Protein AF-A0A556N711-F1 (afdb_monomer_lite)

Sequence (123 aa):
MDFCNLVKNPIMMNLLTSGIILILVLGGCAGNSVMKKNRHLEFDCDKDFKVVFTESITISGTDSTDKITVKVKSPKLNGAYDMKQVRAASGVKYASKDGKYIFWEHQGEFKFGTEDSTYCLCD

InterPro domains:
  IPR018660 C-type lysozyme inhibitor [PF09864] (62-113)
  IPR036328 C-type lysozyme inhibitor superfamily [G3DSA:2.40.128.200] (36-123)
  IPR03632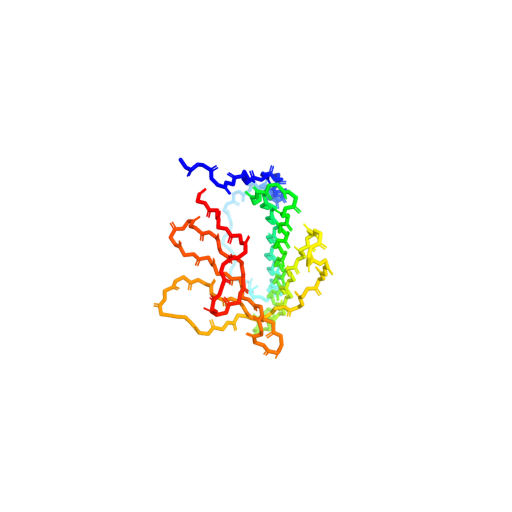8 C-type lysozyme inhibitor superfamily [SSF141488] (41-115)

Secondary structure (DSSP, 8-state):
----EEE--------------------------EEEEEEEEEEE-STT-EEEEEEEEEEETTEEEEEEEEEEESSS-EEEEEEEEE--SSSEEEEETTS--EEEEETTEEEEEETTEEEEEE-

Organism: NCBI:txid2597671

Foldseek 3Di:
DAFKDKPDDDDPPPDPDDDDDDDDDPDDPPPQDKDWDWDWIWIDGPDWWIKIWIWIWIDTPPDIDIWIKIAITGPVDGDIFTWDWDDDPAFTWIAGPVRAWIWTDHPNWIFIGGPVDTPGIHD

Structure (mmCIF, N/CA/C/O backbone):
data_AF-A0A556N711-F1
#
_entry.id   AF-A0A556N711-F1
#
loop_
_atom_site.group_PDB
_atom_site.id
_atom_site.type_symbol
_atom_site.label_atom_id
_atom_site.label_alt_id
_atom_site.label_comp_id
_atom_site.label_asym_id
_atom_site.label_entity_id
_atom_site.label_seq_id
_atom_site.pdbx_PDB_ins_code
_atom_site.Cartn_x
_atom_site.Cartn_y
_atom_site.Cartn_z
_atom_site.occupancy
_atom_site.B_iso_or_equiv
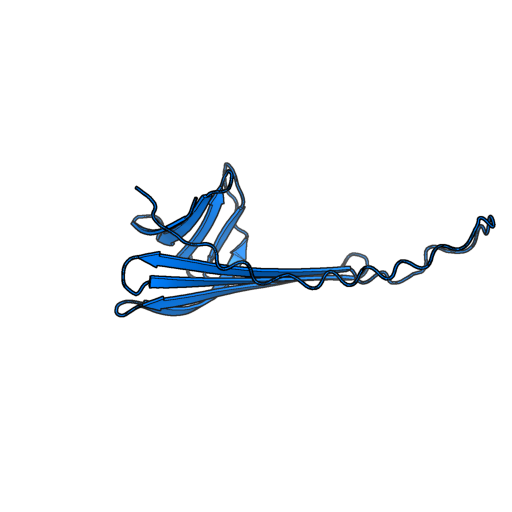_atom_site.auth_seq_id
_atom_site.auth_comp_id
_atom_site.auth_asym_id
_atom_site.auth_atom_id
_atom_site.pdbx_PDB_model_num
ATOM 1 N N . MET A 1 1 ? -25.362 -2.572 1.941 1.00 39.69 1 MET A N 1
ATOM 2 C CA . MET A 1 1 ? -24.183 -2.290 2.784 1.00 39.69 1 MET A CA 1
ATOM 3 C C . MET A 1 1 ? -23.150 -1.825 1.783 1.00 39.69 1 MET A C 1
ATOM 5 O O . MET A 1 1 ? -22.338 -2.614 1.341 1.00 39.69 1 MET A O 1
ATOM 9 N N . ASP A 1 2 ? -23.341 -0.600 1.301 1.00 45.34 2 ASP A N 1
ATOM 10 C CA . ASP A 1 2 ? -22.546 -0.005 0.230 1.00 45.34 2 ASP A CA 1
ATOM 11 C C . ASP A 1 2 ? -21.484 0.842 0.923 1.00 45.34 2 ASP A C 1
ATOM 13 O O . ASP A 1 2 ? -21.814 1.873 1.510 1.00 45.34 2 ASP A O 1
ATOM 17 N N . PHE A 1 3 ? -20.251 0.342 0.976 1.00 50.47 3 PHE A N 1
ATOM 18 C CA . PHE A 1 3 ? -19.222 0.859 1.887 1.00 50.47 3 PHE A CA 1
ATOM 19 C C . PHE A 1 3 ? -18.137 1.676 1.198 1.00 50.47 3 PHE A C 1
ATOM 21 O O . PHE A 1 3 ? -17.114 1.948 1.818 1.00 50.47 3 PHE A O 1
ATOM 28 N N . CYS A 1 4 ? -18.307 2.046 -0.075 1.00 60.28 4 CYS A N 1
ATOM 29 C CA . CYS A 1 4 ? -17.304 2.865 -0.733 1.00 60.28 4 CYS A CA 1
ATOM 30 C C . CYS A 1 4 ? -17.756 3.441 -2.079 1.00 60.28 4 CYS A C 1
ATOM 32 O O . CYS A 1 4 ? -18.469 2.784 -2.831 1.00 60.28 4 CYS A O 1
ATOM 34 N N . ASN A 1 5 ? -17.280 4.637 -2.438 1.00 62.22 5 ASN A N 1
ATOM 35 C CA . ASN A 1 5 ? -17.323 5.113 -3.826 1.00 62.22 5 ASN A CA 1
ATOM 36 C C . ASN A 1 5 ? -15.903 5.165 -4.400 1.00 62.22 5 ASN A C 1
ATOM 38 O O . ASN A 1 5 ? -15.049 5.900 -3.897 1.00 62.22 5 ASN A O 1
ATOM 42 N N . LEU A 1 6 ? -15.654 4.417 -5.480 1.00 63.72 6 LEU A N 1
ATOM 43 C CA . LEU A 1 6 ? -14.444 4.580 -6.285 1.00 63.72 6 LEU A CA 1
ATOM 44 C C . LEU A 1 6 ? -14.568 5.867 -7.108 1.00 63.72 6 LEU A C 1
ATOM 46 O O . LEU A 1 6 ? -15.348 5.934 -8.065 1.00 63.72 6 LEU A O 1
ATOM 50 N N . VAL A 1 7 ? -13.763 6.877 -6.786 1.00 60.72 7 VAL A N 1
ATOM 51 C CA . VAL A 1 7 ? -13.694 8.102 -7.588 1.00 60.72 7 VAL A CA 1
ATOM 52 C C . VAL A 1 7 ? -12.830 7.801 -8.814 1.00 60.72 7 VAL A C 1
ATOM 54 O O . VAL A 1 7 ? -11.600 7.838 -8.781 1.00 60.72 7 VAL A O 1
ATOM 57 N N . LYS A 1 8 ? -13.483 7.425 -9.918 1.00 49.38 8 LYS A N 1
ATOM 58 C CA . LYS A 1 8 ? -12.810 7.161 -11.196 1.00 49.38 8 LYS A CA 1
ATOM 59 C C . LYS A 1 8 ? -12.268 8.471 -11.766 1.00 49.38 8 LYS A C 1
ATOM 61 O O . LYS A 1 8 ? -13.006 9.220 -12.399 1.00 49.38 8 LYS A O 1
ATOM 66 N N . ASN A 1 9 ? -10.972 8.718 -11.603 1.00 41.59 9 ASN A N 1
ATOM 67 C CA . ASN A 1 9 ? -10.269 9.695 -12.429 1.00 41.59 9 ASN A CA 1
ATOM 68 C C . ASN A 1 9 ? -9.860 9.006 -13.747 1.00 41.59 9 ASN A C 1
ATOM 70 O O . ASN A 1 9 ? -9.200 7.962 -13.696 1.00 41.59 9 ASN A O 1
ATOM 74 N N . PRO A 1 10 ? -10.259 9.512 -14.930 1.00 40.44 10 PRO A N 1
ATOM 75 C CA . PRO A 1 10 ? -9.917 8.880 -16.196 1.00 40.44 10 PRO A CA 1
ATOM 76 C C . PRO A 1 10 ? -8.402 8.933 -16.401 1.00 40.44 10 PRO A C 1
ATOM 78 O O . PRO A 1 10 ? -7.807 9.993 -16.598 1.00 40.44 10 PRO A O 1
ATOM 81 N N . ILE A 1 11 ? -7.770 7.763 -16.354 1.00 44.53 11 ILE A N 1
ATOM 82 C CA . ILE A 1 11 ? -6.381 7.586 -16.764 1.00 44.53 11 ILE A CA 1
ATOM 83 C C . ILE A 1 11 ? -6.316 7.961 -18.249 1.00 44.53 11 ILE A C 1
ATOM 85 O O . ILE A 1 11 ? -6.884 7.264 -19.090 1.00 44.53 11 ILE A O 1
ATOM 89 N N . MET A 1 12 ? -5.637 9.064 -18.579 1.00 35.34 12 MET A N 1
ATOM 90 C CA . MET A 1 12 ? -5.281 9.387 -19.961 1.00 35.34 12 MET A CA 1
ATOM 91 C C . MET A 1 12 ? -4.290 8.336 -20.470 1.00 35.34 12 MET A C 1
ATOM 93 O O . MET A 1 12 ? -3.075 8.454 -20.312 1.00 35.34 12 MET A O 1
ATOM 97 N N . MET A 1 13 ? -4.832 7.278 -21.066 1.00 35.78 13 MET A N 1
ATOM 98 C CA . MET A 1 13 ? -4.084 6.307 -21.845 1.00 35.78 13 MET A CA 1
ATOM 99 C C . MET A 1 13 ? -3.794 6.935 -23.207 1.00 35.78 13 MET A C 1
ATOM 101 O O . MET A 1 13 ? -4.633 6.923 -24.104 1.00 35.78 13 MET A O 1
ATOM 105 N N . ASN A 1 14 ? -2.618 7.546 -23.343 1.00 34.28 14 ASN A N 1
ATOM 106 C CA . ASN A 1 14 ? -2.179 8.137 -24.601 1.00 34.28 14 ASN A CA 1
ATOM 107 C C . ASN A 1 14 ? -1.682 7.010 -25.528 1.00 34.28 14 ASN A C 1
ATOM 109 O O . ASN A 1 14 ? -0.492 6.711 -25.599 1.00 34.28 14 ASN A O 1
ATOM 113 N N . LEU A 1 15 ? -2.624 6.321 -26.173 1.00 38.34 15 LEU A N 1
ATOM 114 C CA . LEU A 1 15 ? -2.363 5.440 -27.307 1.00 38.34 15 LEU A CA 1
ATOM 115 C C . LEU A 1 15 ? -2.202 6.329 -28.542 1.00 38.34 15 LEU A C 1
ATOM 117 O O . LEU A 1 15 ? -3.186 6.785 -29.117 1.00 38.34 15 LEU A O 1
ATOM 121 N N . LEU A 1 16 ? -0.961 6.582 -28.957 1.00 39.72 16 LEU A N 1
ATOM 122 C CA . LEU A 1 16 ? -0.690 7.106 -30.295 1.00 39.72 16 LEU A CA 1
ATOM 123 C C . LEU A 1 16 ? -1.013 6.006 -31.315 1.00 39.72 16 LEU A C 1
ATOM 125 O O . LEU A 1 16 ? -0.165 5.198 -31.684 1.00 39.72 16 LEU A O 1
ATOM 129 N N . THR A 1 17 ? -2.269 5.968 -31.755 1.00 46.59 17 THR A N 1
ATOM 130 C CA . THR A 1 17 ? -2.683 5.296 -32.984 1.00 46.59 17 THR A CA 1
ATOM 131 C C . THR A 1 17 ? -2.256 6.145 -34.177 1.00 46.59 17 THR A C 1
ATOM 133 O O . THR A 1 17 ? -2.912 7.131 -34.501 1.00 46.59 17 THR A O 1
ATOM 136 N N . SER A 1 18 ? -1.194 5.730 -34.860 1.00 42.69 18 SER A N 1
ATOM 137 C CA . SER A 1 18 ? -0.988 6.050 -36.274 1.00 42.69 18 SER A CA 1
ATOM 138 C C . SER A 1 18 ? -0.767 4.739 -37.005 1.00 42.69 18 SER A C 1
ATOM 140 O O . SER A 1 18 ? 0.309 4.149 -36.949 1.00 42.69 18 SER A O 1
ATOM 142 N N . GLY A 1 19 ? -1.829 4.252 -37.645 1.00 45.06 19 GLY A N 1
ATOM 143 C CA . GLY A 1 19 ? -1.734 3.140 -38.574 1.00 45.06 19 GLY A CA 1
ATOM 144 C C . GLY A 1 19 ? -1.041 3.593 -39.850 1.00 45.06 19 GLY A C 1
ATOM 145 O O . GLY A 1 19 ? -1.522 4.519 -40.491 1.00 45.06 19 GLY A O 1
ATOM 146 N N . ILE A 1 20 ? 0.041 2.911 -40.231 1.00 45.47 20 ILE A N 1
ATOM 147 C CA . ILE A 1 20 ? 0.505 2.816 -41.617 1.00 45.47 20 ILE A CA 1
ATOM 148 C C . ILE A 1 20 ? 1.002 1.384 -41.878 1.00 45.47 20 ILE A C 1
ATOM 150 O O . ILE A 1 20 ? 1.808 0.824 -41.145 1.00 45.47 20 ILE A O 1
ATOM 154 N N . ILE A 1 21 ? 0.411 0.843 -42.938 1.00 42.16 21 ILE A N 1
ATOM 155 C CA . ILE A 1 21 ? 0.699 -0.291 -43.825 1.00 42.16 21 ILE A CA 1
ATOM 156 C C . ILE A 1 21 ? 2.106 -0.940 -43.768 1.00 42.16 21 ILE A C 1
ATOM 158 O O . ILE A 1 21 ? 3.138 -0.281 -43.719 1.00 42.16 21 ILE A O 1
ATOM 162 N N . LEU A 1 22 ? 2.066 -2.276 -43.882 1.00 47.31 22 LEU A N 1
ATOM 163 C CA . LEU A 1 22 ? 3.108 -3.305 -44.026 1.00 47.31 22 LEU A CA 1
ATOM 164 C C . LEU A 1 22 ? 4.365 -2.921 -44.848 1.00 47.31 22 LEU A C 1
ATOM 166 O O . LEU A 1 22 ? 4.257 -2.708 -46.054 1.00 47.31 22 LEU A O 1
ATOM 170 N N . ILE A 1 23 ? 5.559 -3.015 -44.238 1.00 40.91 23 ILE A N 1
ATOM 171 C CA . ILE A 1 23 ? 6.842 -3.322 -44.910 1.00 40.91 23 ILE A CA 1
ATOM 172 C C . ILE A 1 23 ? 7.686 -4.216 -43.982 1.00 40.91 23 ILE A C 1
ATOM 174 O O . ILE A 1 23 ? 7.967 -3.856 -42.841 1.00 40.91 23 ILE A O 1
ATOM 178 N N . LEU A 1 24 ? 8.093 -5.389 -44.481 1.00 50.00 24 LEU A N 1
ATOM 179 C CA . LEU A 1 24 ? 9.096 -6.266 -43.868 1.00 50.00 24 LEU A CA 1
ATOM 180 C C . LEU A 1 24 ? 10.455 -5.555 -43.831 1.00 50.00 24 LEU A C 1
ATOM 182 O O . LEU A 1 24 ? 11.086 -5.370 -44.870 1.00 50.00 24 LEU A O 1
ATOM 186 N N . VAL A 1 25 ? 10.927 -5.222 -42.630 1.00 40.31 25 VAL A N 1
ATOM 187 C CA . VAL A 1 25 ? 12.329 -4.875 -42.377 1.00 40.31 25 VAL A CA 1
ATOM 188 C C . VAL A 1 25 ? 12.828 -5.769 -41.245 1.00 40.31 25 VAL A C 1
ATOM 190 O O . VAL A 1 25 ? 12.471 -5.595 -40.083 1.00 40.31 25 VAL A O 1
ATOM 193 N N . LEU A 1 26 ? 13.654 -6.756 -41.595 1.00 51.62 26 LEU A N 1
ATOM 194 C CA . LEU A 1 26 ? 14.571 -7.403 -40.659 1.00 51.62 26 LEU A CA 1
ATOM 195 C C . LEU A 1 26 ? 15.609 -6.350 -40.260 1.00 51.62 26 LEU A C 1
ATOM 197 O O . LEU A 1 26 ? 16.601 -6.143 -40.953 1.00 51.62 26 LEU A O 1
ATOM 201 N N . GLY A 1 27 ? 15.333 -5.632 -39.177 1.00 42.03 27 GLY A N 1
ATOM 202 C CA . GLY A 1 27 ? 16.178 -4.553 -38.686 1.00 42.03 27 GLY A CA 1
ATOM 203 C C . GLY A 1 27 ? 15.916 -4.302 -37.210 1.00 42.03 27 GLY A C 1
ATOM 204 O O . GLY A 1 27 ? 15.020 -3.548 -36.867 1.00 42.03 27 GLY A O 1
ATOM 205 N N . GLY A 1 28 ? 16.697 -4.977 -36.363 1.00 42.28 28 GLY A N 1
ATOM 206 C CA . GLY A 1 28 ? 16.986 -4.624 -34.972 1.00 42.28 28 GLY A CA 1
ATOM 207 C C . GLY A 1 28 ? 15.814 -4.206 -34.081 1.00 42.28 28 GLY A C 1
ATOM 208 O O . GLY A 1 28 ? 15.500 -3.024 -33.973 1.00 42.28 28 GLY A O 1
ATOM 209 N N . CYS A 1 29 ? 15.316 -5.131 -33.256 1.00 44.28 29 CYS A N 1
ATOM 210 C CA . CYS A 1 29 ? 14.727 -4.761 -31.966 1.00 44.28 29 CYS A CA 1
ATOM 211 C C . CYS A 1 29 ? 15.842 -4.284 -31.014 1.00 44.28 29 CYS A C 1
ATOM 213 O O . CYS A 1 29 ? 16.150 -4.937 -30.026 1.00 44.28 29 CYS A O 1
ATOM 215 N N . ALA A 1 30 ? 16.480 -3.158 -31.325 1.00 50.62 30 ALA A N 1
ATOM 216 C CA . ALA A 1 30 ? 17.276 -2.381 -30.378 1.00 50.62 30 ALA A CA 1
ATOM 217 C C . ALA A 1 30 ? 16.532 -1.074 -30.071 1.00 50.62 30 ALA A C 1
ATOM 219 O O . ALA A 1 30 ? 17.087 0.018 -30.097 1.00 50.62 30 ALA A O 1
ATOM 220 N N . GLY A 1 31 ? 15.224 -1.186 -29.838 1.00 48.59 31 GLY A N 1
ATOM 221 C CA . GLY A 1 31 ? 14.441 -0.114 -29.249 1.00 48.59 31 GLY A CA 1
ATOM 222 C C . GLY A 1 31 ? 14.501 -0.273 -27.740 1.00 48.59 31 GLY A C 1
ATOM 223 O O . GLY A 1 31 ? 13.896 -1.209 -27.216 1.00 48.59 31 GLY A O 1
ATOM 224 N N . ASN A 1 32 ? 15.206 0.628 -27.049 1.00 57.09 32 ASN A N 1
ATOM 225 C CA . ASN A 1 32 ? 15.078 0.820 -25.602 1.00 57.09 32 ASN A CA 1
ATOM 226 C C . ASN A 1 32 ? 13.622 1.196 -25.295 1.00 57.09 32 ASN A C 1
ATOM 228 O O . ASN A 1 32 ? 13.255 2.368 -25.227 1.00 57.09 32 ASN A O 1
ATOM 232 N N . SER A 1 33 ? 12.768 0.183 -25.201 1.00 63.44 33 SER A N 1
ATOM 233 C CA . SER A 1 33 ? 11.338 0.343 -25.003 1.00 63.44 33 SER A CA 1
ATOM 234 C C . SER A 1 33 ? 11.121 0.619 -23.525 1.00 63.44 33 SER A C 1
ATOM 236 O O . SER A 1 33 ? 11.325 -0.260 -22.689 1.00 63.44 33 SER A O 1
ATOM 238 N N . VAL A 1 34 ? 10.764 1.862 -23.205 1.00 75.56 34 VAL A N 1
ATOM 239 C CA . VAL A 1 34 ? 10.419 2.267 -21.843 1.00 75.56 34 VAL A CA 1
ATOM 240 C C . VAL A 1 34 ? 8.911 2.137 -21.677 1.00 75.56 34 VAL A C 1
ATOM 242 O O . VAL A 1 34 ? 8.149 2.918 -22.248 1.00 75.56 34 VAL A O 1
ATOM 245 N N . MET A 1 35 ? 8.469 1.160 -20.889 1.00 77.00 35 MET A N 1
ATOM 246 C CA . MET A 1 35 ? 7.064 1.012 -20.512 1.00 77.00 35 MET A CA 1
ATOM 247 C C . MET A 1 35 ? 6.821 1.736 -19.188 1.00 77.00 35 MET A C 1
ATOM 249 O O . MET A 1 35 ? 7.542 1.522 -18.215 1.00 77.00 35 MET A O 1
ATOM 253 N N . LYS A 1 36 ? 5.783 2.576 -19.134 1.00 81.50 36 LYS A N 1
ATOM 254 C CA . LYS A 1 36 ? 5.334 3.229 -17.899 1.00 81.50 36 LYS A CA 1
ATOM 255 C C . LYS A 1 36 ? 3.920 2.776 -17.565 1.00 81.50 36 LYS A C 1
ATOM 257 O O . LYS A 1 36 ? 3.009 2.971 -18.364 1.00 81.50 36 LYS A O 1
ATOM 262 N N . LYS A 1 37 ? 3.734 2.212 -16.375 1.00 81.62 37 LYS A N 1
ATOM 263 C CA . LYS A 1 37 ? 2.423 1.909 -15.796 1.00 81.62 37 LYS A CA 1
ATOM 264 C C . LYS A 1 37 ? 2.192 2.870 -14.641 1.00 81.62 37 LYS A C 1
ATOM 266 O O . LYS A 1 37 ? 2.994 2.914 -13.716 1.00 81.62 37 LYS A O 1
ATOM 271 N N . ASN A 1 38 ? 1.096 3.617 -14.691 1.00 85.56 38 ASN A N 1
ATOM 272 C CA . ASN A 1 38 ? 0.668 4.475 -13.593 1.00 85.56 38 ASN A CA 1
ATOM 273 C C . ASN A 1 38 ? -0.759 4.102 -13.199 1.00 85.56 38 ASN A C 1
ATOM 275 O O . ASN A 1 38 ? -1.641 4.059 -14.055 1.00 85.56 38 ASN A O 1
ATOM 279 N N . ARG A 1 39 ? -0.988 3.845 -11.913 1.00 87.94 39 ARG A N 1
ATOM 280 C CA . ARG A 1 39 ? -2.325 3.700 -11.333 1.00 87.94 39 ARG A CA 1
ATOM 281 C C . ARG A 1 39 ? -2.516 4.790 -10.297 1.00 87.94 39 ARG A C 1
ATOM 283 O O . ARG A 1 39 ? -1.626 5.037 -9.488 1.00 87.94 39 ARG A O 1
ATOM 290 N N . HIS A 1 40 ? -3.689 5.397 -10.308 1.00 90.12 40 HIS A N 1
ATOM 291 C CA . HIS A 1 40 ? -4.125 6.335 -9.291 1.00 90.12 40 HIS A CA 1
ATOM 292 C C . HIS A 1 40 ? -5.577 6.002 -8.966 1.00 90.12 40 HIS A C 1
ATOM 294 O O . HIS A 1 40 ? -6.430 6.068 -9.849 1.00 90.12 40 HIS A O 1
ATOM 300 N N . LEU A 1 41 ? -5.821 5.550 -7.740 1.00 88.94 41 LEU A N 1
ATOM 301 C CA . LEU A 1 41 ? -7.128 5.103 -7.274 1.00 88.94 41 LEU A CA 1
ATOM 302 C C . LEU A 1 41 ? -7.465 5.863 -6.001 1.00 88.94 41 LEU A C 1
ATOM 304 O O . LEU A 1 41 ? -6.647 5.921 -5.082 1.00 88.94 41 LEU A O 1
ATOM 308 N N . GLU A 1 42 ? -8.663 6.424 -5.956 1.00 91.25 42 GLU A N 1
ATOM 309 C CA . GLU A 1 42 ? -9.180 7.142 -4.801 1.00 91.25 42 GLU A CA 1
ATOM 310 C C . GLU A 1 42 ? -10.425 6.422 -4.285 1.00 91.25 42 GLU A C 1
ATOM 312 O O . GLU A 1 42 ? -11.353 6.132 -5.044 1.00 91.25 42 GLU A O 1
ATOM 317 N N . PHE A 1 43 ? -10.417 6.129 -2.991 1.00 88.38 43 PHE A N 1
ATOM 318 C CA . PHE A 1 43 ? -11.447 5.378 -2.294 1.00 88.38 43 PHE A CA 1
ATOM 319 C C . PHE A 1 43 ? -12.036 6.242 -1.184 1.00 88.38 43 PHE A C 1
ATOM 321 O O . PHE A 1 43 ? -11.311 6.686 -0.283 1.00 88.38 43 PHE A O 1
ATOM 328 N N . ASP A 1 44 ? -13.348 6.454 -1.248 1.00 89.44 44 ASP A N 1
ATOM 329 C CA . ASP A 1 44 ? -14.116 7.111 -0.196 1.00 89.44 44 ASP A CA 1
ATOM 330 C C . ASP A 1 44 ? -14.829 6.061 0.663 1.00 89.44 44 ASP A C 1
ATOM 332 O O . ASP A 1 44 ? -15.918 5.619 0.321 1.00 89.44 44 ASP A O 1
ATOM 336 N N . CYS A 1 45 ? -14.150 5.719 1.761 1.00 81.00 45 CYS A N 1
ATOM 337 C CA . CYS A 1 45 ? -14.419 4.765 2.841 1.00 81.00 45 CYS A CA 1
ATOM 338 C C . CYS A 1 45 ? -15.802 4.845 3.497 1.00 81.00 45 CYS A C 1
ATOM 340 O O . CYS A 1 45 ? -16.818 4.324 3.079 1.00 81.00 45 CYS A O 1
ATOM 342 N N . ASP A 1 46 ? -15.803 5.590 4.592 1.00 73.19 46 ASP A N 1
ATOM 343 C CA . ASP A 1 46 ? -16.971 6.002 5.348 1.00 73.19 46 ASP A CA 1
ATOM 344 C C . ASP A 1 46 ? -16.578 7.251 6.148 1.00 73.19 46 ASP A C 1
ATOM 346 O O . ASP A 1 46 ? -15.384 7.457 6.388 1.00 73.19 46 ASP A O 1
ATOM 350 N N . LYS A 1 47 ? -17.566 8.076 6.539 1.00 63.38 47 LYS A N 1
ATOM 351 C CA . LYS A 1 47 ? -17.476 9.295 7.391 1.00 63.38 47 LYS A CA 1
ATOM 352 C C . LYS A 1 47 ? -16.041 9.762 7.697 1.00 63.38 47 LYS A C 1
ATOM 354 O O . LYS A 1 47 ? -15.541 9.597 8.808 1.00 63.38 47 LYS A O 1
ATOM 359 N N . ASP A 1 48 ? -15.409 10.355 6.686 1.00 80.81 48 ASP A N 1
ATOM 360 C CA . ASP A 1 48 ? -14.097 11.017 6.737 1.00 80.81 48 ASP A CA 1
ATOM 361 C C . ASP A 1 48 ? -12.846 10.137 6.576 1.00 80.81 48 ASP A C 1
ATOM 363 O O . ASP A 1 48 ? -11.748 10.625 6.837 1.00 80.81 48 ASP A O 1
ATOM 367 N N . PHE A 1 49 ? -12.948 8.890 6.108 1.00 88.38 49 PHE A N 1
ATOM 368 C CA . PHE A 1 49 ? -11.781 8.066 5.765 1.00 88.38 49 PHE A CA 1
ATOM 369 C C . PHE A 1 49 ? -11.574 7.976 4.249 1.00 88.38 49 PHE A C 1
ATOM 371 O O . PHE A 1 49 ? -12.300 7.274 3.549 1.00 88.38 49 PHE A O 1
ATOM 378 N N . LYS A 1 50 ? -10.554 8.677 3.743 1.00 91.88 50 LYS A N 1
ATOM 379 C CA . LYS A 1 50 ? -10.167 8.659 2.325 1.00 91.88 50 LYS A CA 1
ATOM 380 C C . LYS A 1 50 ? -8.842 7.938 2.137 1.00 91.88 50 LYS A C 1
ATOM 382 O O . LYS A 1 50 ? -7.882 8.225 2.862 1.00 91.88 50 LYS A O 1
ATOM 387 N N . VAL A 1 51 ? -8.765 7.068 1.135 1.00 92.69 51 VAL A N 1
ATOM 388 C CA . VAL A 1 51 ? -7.532 6.372 0.745 1.00 92.69 51 VAL A CA 1
ATOM 389 C C . VAL A 1 51 ? -7.199 6.700 -0.701 1.00 92.69 51 VAL A C 1
ATOM 391 O O . VAL A 1 51 ? -8.037 6.577 -1.582 1.00 92.69 51 VAL A O 1
ATOM 394 N N . VAL A 1 52 ? -5.955 7.092 -0.956 1.00 93.31 52 VAL A N 1
ATOM 395 C CA . VAL A 1 52 ? -5.432 7.327 -2.302 1.00 93.31 52 VAL A CA 1
ATOM 396 C C . VAL A 1 52 ? -4.261 6.390 -2.537 1.00 93.31 52 VAL A C 1
ATOM 398 O O . VAL A 1 52 ? -3.194 6.555 -1.943 1.00 93.31 52 VAL A O 1
ATOM 401 N N . PHE A 1 53 ? -4.450 5.411 -3.412 1.00 92.50 53 PHE A N 1
ATOM 402 C CA . PHE A 1 53 ? -3.403 4.508 -3.869 1.00 92.50 53 PHE A CA 1
ATOM 403 C C . PHE A 1 53 ? -2.765 5.065 -5.141 1.00 92.50 53 PHE A C 1
ATOM 405 O O . PHE A 1 53 ? -3.453 5.423 -6.096 1.00 92.50 53 PHE A O 1
ATOM 412 N N . THR A 1 54 ? -1.439 5.148 -5.172 1.00 92.94 54 THR A N 1
ATOM 413 C CA . THR A 1 54 ? -0.677 5.532 -6.362 1.00 92.94 54 THR A CA 1
ATOM 414 C C . THR A 1 54 ? 0.433 4.520 -6.605 1.00 92.94 54 THR A C 1
ATOM 416 O O . THR A 1 54 ? 1.258 4.289 -5.728 1.00 92.94 54 THR A O 1
ATOM 419 N N . GLU A 1 55 ? 0.467 3.942 -7.802 1.00 90.69 55 GLU A N 1
ATOM 420 C CA . GLU A 1 55 ? 1.525 3.044 -8.271 1.00 90.69 55 GLU A CA 1
ATOM 421 C C . GLU A 1 55 ? 2.142 3.637 -9.534 1.00 90.69 55 GLU A C 1
ATOM 423 O O . GLU A 1 55 ? 1.425 3.962 -10.479 1.00 90.69 55 GLU A O 1
ATOM 428 N N . SER A 1 56 ? 3.465 3.739 -9.563 1.00 89.62 56 SER A N 1
ATOM 429 C CA . SER A 1 56 ? 4.244 4.117 -10.737 1.00 89.62 56 SER A CA 1
ATOM 430 C C . SER A 1 56 ? 5.317 3.070 -10.979 1.00 89.62 56 SER A C 1
ATOM 432 O O . SER A 1 56 ? 6.211 2.903 -10.156 1.00 89.62 56 SER A O 1
ATOM 434 N N . ILE A 1 57 ? 5.241 2.385 -12.115 1.00 86.00 57 ILE A N 1
ATOM 435 C CA . ILE A 1 57 ? 6.228 1.399 -12.549 1.00 86.00 57 ILE A CA 1
ATOM 436 C C . ILE A 1 57 ? 6.824 1.875 -13.865 1.00 86.00 57 ILE A C 1
ATOM 438 O O . ILE A 1 57 ? 6.099 2.190 -14.808 1.00 86.00 57 ILE A O 1
ATOM 442 N N . THR A 1 58 ? 8.148 1.924 -13.929 1.00 84.62 58 THR A N 1
ATOM 443 C CA . THR A 1 58 ? 8.900 2.170 -15.159 1.00 84.62 58 THR A CA 1
ATOM 444 C C . THR A 1 58 ? 9.753 0.949 -15.451 1.00 84.62 58 THR A C 1
ATOM 446 O O . THR A 1 58 ? 10.566 0.566 -14.617 1.00 84.62 58 THR A O 1
ATOM 449 N N . ILE A 1 59 ? 9.576 0.351 -16.624 1.00 83.38 59 ILE A N 1
ATOM 450 C CA . ILE A 1 59 ? 10.351 -0.797 -17.098 1.00 83.38 59 ILE A CA 1
ATOM 451 C C . ILE A 1 59 ? 11.193 -0.320 -18.274 1.00 83.38 59 ILE A C 1
ATOM 453 O O . ILE A 1 59 ? 10.647 0.249 -19.219 1.00 83.38 59 ILE A O 1
ATOM 457 N N . SER A 1 60 ? 12.506 -0.520 -18.206 1.00 79.38 60 SER A N 1
ATOM 458 C CA . SER A 1 60 ? 13.459 -0.158 -19.260 1.00 79.38 60 SER A CA 1
ATOM 459 C C . SER A 1 60 ? 14.407 -1.330 -19.497 1.00 79.38 60 SER A C 1
ATOM 461 O O . SER A 1 60 ? 15.265 -1.611 -18.667 1.00 79.38 60 SER A O 1
ATOM 463 N N . GLY A 1 61 ? 14.252 -2.040 -20.616 1.00 80.00 61 GLY A N 1
ATOM 464 C CA . GLY A 1 61 ? 15.034 -3.256 -20.869 1.00 80.00 61 GLY A CA 1
ATOM 465 C C . GLY A 1 61 ? 14.759 -4.335 -19.813 1.00 80.00 61 GLY A C 1
ATOM 466 O O . GLY A 1 61 ? 13.623 -4.787 -19.688 1.00 80.00 61 GLY A O 1
ATOM 467 N N . THR A 1 62 ? 15.788 -4.740 -19.061 1.00 76.12 62 THR A N 1
ATOM 468 C CA . THR A 1 62 ? 15.681 -5.688 -17.933 1.00 76.12 62 THR A CA 1
ATOM 469 C C . THR A 1 62 ? 15.449 -5.015 -16.581 1.00 76.12 62 THR A C 1
ATOM 471 O O . THR A 1 62 ? 15.206 -5.711 -15.597 1.00 76.12 62 THR A O 1
ATOM 474 N N . ASP A 1 63 ? 15.527 -3.686 -16.517 1.00 76.88 63 ASP A N 1
ATOM 475 C CA . ASP A 1 63 ? 15.412 -2.937 -15.272 1.00 76.88 63 ASP A CA 1
ATOM 476 C C . ASP A 1 63 ? 13.962 -2.515 -15.024 1.00 76.88 63 ASP A C 1
ATOM 478 O O . ASP A 1 63 ? 13.248 -2.087 -15.937 1.00 76.88 63 ASP A O 1
ATOM 482 N N . SER A 1 64 ? 13.532 -2.584 -13.765 1.00 83.12 64 SER A N 1
ATOM 483 C CA . SER A 1 64 ? 12.231 -2.081 -13.329 1.00 83.12 64 SER A CA 1
ATOM 484 C C . SER A 1 64 ? 12.371 -1.226 -12.078 1.00 83.12 64 SER A C 1
ATOM 486 O O . SER A 1 64 ? 12.946 -1.672 -11.085 1.00 83.12 64 SER A O 1
ATOM 488 N N . THR A 1 65 ? 11.775 -0.039 -12.106 1.00 83.50 65 THR A N 1
ATOM 489 C CA . THR A 1 65 ? 11.622 0.824 -10.934 1.00 83.50 65 THR A CA 1
ATOM 490 C C . THR A 1 65 ? 10.151 0.911 -10.582 1.00 83.50 65 THR A C 1
ATOM 492 O O . THR A 1 65 ? 9.347 1.341 -11.411 1.00 83.50 65 THR A O 1
ATOM 495 N N . ASP A 1 66 ? 9.805 0.552 -9.353 1.00 88.44 66 ASP A N 1
ATOM 496 C CA . ASP A 1 66 ? 8.469 0.669 -8.793 1.00 88.44 66 ASP A CA 1
ATOM 497 C C . ASP A 1 66 ? 8.433 1.693 -7.651 1.00 88.44 66 ASP A C 1
ATOM 499 O O . ASP A 1 66 ? 9.328 1.798 -6.812 1.00 88.44 66 ASP A O 1
ATOM 503 N N . LYS A 1 67 ? 7.367 2.489 -7.622 1.00 90.50 67 LYS A N 1
ATOM 504 C CA . LYS A 1 67 ? 7.026 3.347 -6.494 1.00 90.50 67 LYS A CA 1
ATOM 505 C C . LYS A 1 67 ? 5.548 3.186 -6.200 1.00 90.50 67 LYS A C 1
ATOM 507 O O . LYS A 1 67 ? 4.713 3.574 -7.015 1.00 90.50 67 LYS A O 1
ATOM 512 N N . ILE A 1 68 ? 5.238 2.642 -5.030 1.00 93.12 68 ILE A N 1
ATOM 513 C CA . ILE A 1 68 ? 3.868 2.507 -4.543 1.00 93.12 68 ILE A CA 1
ATOM 514 C C . ILE A 1 68 ? 3.721 3.365 -3.292 1.00 93.12 68 ILE A C 1
ATOM 516 O O . ILE A 1 68 ? 4.483 3.229 -2.335 1.00 93.12 68 ILE A O 1
ATOM 520 N N . THR A 1 69 ? 2.730 4.246 -3.295 1.00 95.25 69 THR A N 1
ATOM 521 C CA . THR A 1 69 ? 2.411 5.111 -2.162 1.00 95.25 69 THR A CA 1
ATOM 522 C C . THR A 1 69 ? 0.921 5.024 -1.872 1.00 95.25 69 THR A C 1
ATOM 524 O O . THR A 1 69 ? 0.094 5.153 -2.775 1.00 95.25 69 THR A O 1
ATOM 527 N N . VAL A 1 70 ? 0.575 4.868 -0.598 1.00 95.00 70 VAL A N 1
ATOM 528 C CA . VAL A 1 70 ? -0.803 4.994 -0.118 1.00 95.00 70 VAL A CA 1
ATOM 529 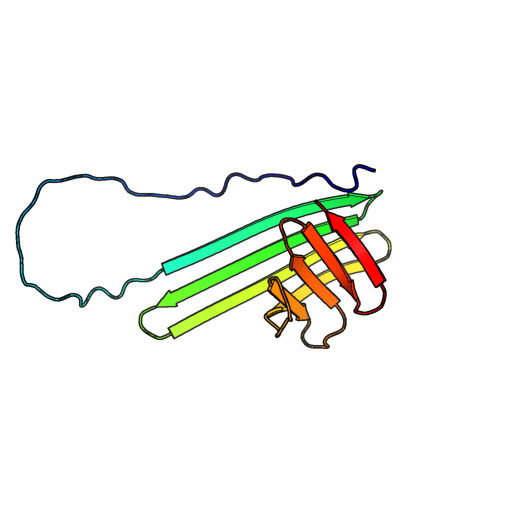C C . VAL A 1 70 ? -0.891 6.224 0.765 1.00 95.00 70 VAL A C 1
ATOM 531 O O . VAL A 1 70 ? -0.157 6.345 1.744 1.00 95.00 70 VAL A O 1
ATOM 534 N N . LYS A 1 71 ? -1.783 7.149 0.422 1.00 95.06 71 LYS A N 1
ATOM 535 C CA . LYS A 1 71 ? -2.119 8.292 1.268 1.00 95.06 71 LYS A CA 1
ATOM 536 C C . LYS A 1 71 ? -3.445 8.033 1.948 1.00 95.06 71 LYS A C 1
ATOM 538 O O . LYS A 1 71 ? -4.389 7.577 1.314 1.00 95.06 71 LYS A O 1
ATOM 543 N N . VAL A 1 72 ? -3.509 8.359 3.224 1.00 93.00 72 VAL A N 1
ATOM 544 C CA . VAL A 1 72 ? -4.710 8.228 4.035 1.00 93.00 72 VAL A CA 1
ATOM 545 C C . VAL A 1 72 ? -5.025 9.583 4.621 1.00 93.00 72 VAL A C 1
ATOM 547 O O . VAL A 1 72 ? -4.130 10.263 5.125 1.00 93.00 72 VAL A O 1
ATOM 550 N N . LYS A 1 73 ? -6.297 9.963 4.578 1.00 92.12 73 LYS A N 1
ATOM 551 C CA . LYS A 1 73 ? -6.796 11.157 5.244 1.00 92.12 73 LYS A CA 1
ATOM 552 C C . LYS A 1 73 ? -8.017 10.786 6.068 1.00 92.12 73 LYS A C 1
ATOM 554 O O . LYS A 1 73 ? -9.052 10.450 5.506 1.00 92.12 73 LYS A O 1
ATOM 559 N N . SER A 1 74 ? -7.869 10.862 7.386 1.00 87.94 74 SER A N 1
ATOM 560 C CA . SER A 1 74 ? -8.942 10.699 8.365 1.00 87.94 74 SER A CA 1
ATOM 561 C C . SER A 1 74 ? -8.611 11.414 9.679 1.00 87.94 74 SER A C 1
ATOM 563 O O . SER A 1 74 ? -7.441 11.738 9.910 1.00 87.94 74 SER A O 1
ATOM 565 N N . PRO A 1 75 ? -9.590 11.627 10.578 1.00 85.25 75 PRO A N 1
ATOM 566 C CA . PRO A 1 75 ? -9.337 12.241 11.884 1.00 85.25 75 PRO A CA 1
ATOM 567 C C . PRO A 1 75 ? -8.336 11.469 12.760 1.00 85.25 75 PRO A C 1
ATOM 569 O O . PRO A 1 75 ? -7.647 12.071 13.577 1.00 85.25 75 PRO A O 1
ATOM 572 N N . LYS A 1 76 ? -8.253 10.139 12.604 1.00 84.56 76 LYS A N 1
ATOM 573 C CA . LYS A 1 76 ? -7.399 9.257 13.426 1.00 84.56 76 LYS A CA 1
ATOM 574 C C . LYS A 1 76 ? -6.089 8.859 12.745 1.00 84.56 76 LYS A C 1
ATOM 576 O O . LYS A 1 76 ? -5.162 8.419 13.417 1.00 84.56 76 LYS A O 1
ATOM 581 N N . LEU A 1 77 ? -6.021 8.982 11.421 1.00 87.06 77 LEU A N 1
ATOM 582 C CA . LEU A 1 77 ? -4.882 8.569 10.611 1.00 87.06 77 LEU A CA 1
ATOM 583 C C . LEU A 1 77 ? -4.750 9.501 9.406 1.00 87.06 77 LEU A C 1
ATOM 585 O O . LEU A 1 77 ? -5.621 9.521 8.536 1.00 87.06 77 LEU A O 1
ATOM 589 N N . ASN A 1 78 ? -3.663 10.264 9.360 1.00 92.38 78 ASN A N 1
ATOM 590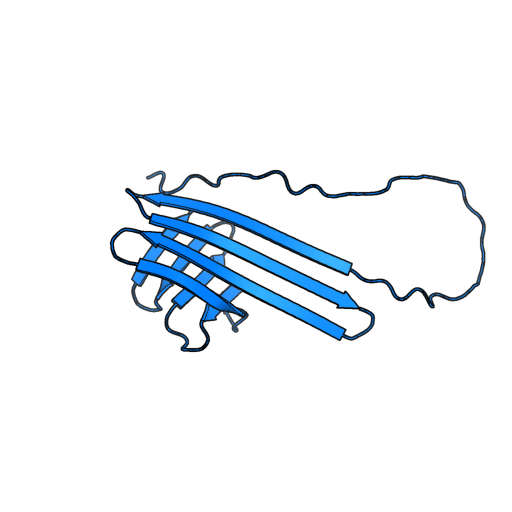 C CA . ASN A 1 78 ? -3.359 11.173 8.263 1.00 92.38 78 ASN A CA 1
ATOM 591 C C . ASN A 1 78 ? -1.877 11.043 7.906 1.00 92.38 78 ASN A C 1
ATOM 593 O O . ASN A 1 78 ? -1.014 11.308 8.744 1.00 92.38 78 ASN A O 1
ATOM 597 N N . GLY A 1 79 ? -1.578 10.589 6.692 1.00 93.06 79 GLY A N 1
ATOM 598 C CA . GLY A 1 79 ? -0.204 10.311 6.297 1.00 93.06 79 GLY A CA 1
ATOM 599 C C . GLY A 1 79 ? -0.065 9.733 4.897 1.00 93.06 79 GLY A C 1
ATOM 600 O O . GLY A 1 79 ? -1.041 9.349 4.255 1.00 93.06 79 GLY A O 1
ATOM 601 N N . ALA A 1 80 ? 1.181 9.682 4.432 1.00 95.44 80 ALA A N 1
ATOM 602 C CA . ALA A 1 80 ? 1.582 9.010 3.207 1.00 95.44 80 ALA A CA 1
ATOM 603 C C . ALA A 1 80 ? 2.574 7.902 3.561 1.00 95.44 80 ALA A C 1
ATOM 605 O O . ALA A 1 80 ? 3.531 8.140 4.298 1.00 95.44 80 ALA A O 1
ATOM 606 N N . TYR A 1 81 ? 2.339 6.709 3.032 1.00 94.94 81 TYR A N 1
ATOM 607 C CA . TYR A 1 81 ? 3.120 5.519 3.326 1.00 94.94 81 TYR A CA 1
ATOM 608 C C . TYR A 1 81 ? 3.701 4.978 2.030 1.00 94.94 81 TYR A C 1
ATOM 610 O O . TYR A 1 81 ? 2.956 4.653 1.102 1.00 94.94 81 TYR A O 1
ATOM 618 N N . ASP A 1 82 ? 5.025 4.878 1.978 1.00 95.69 82 ASP A N 1
ATOM 619 C CA . ASP A 1 82 ? 5.694 4.118 0.931 1.00 95.69 82 ASP A CA 1
ATOM 620 C C . ASP A 1 82 ? 5.483 2.629 1.198 1.00 95.69 82 ASP A C 1
ATOM 622 O O . ASP A 1 82 ? 5.754 2.126 2.296 1.00 95.69 82 ASP A O 1
ATOM 626 N N . MET A 1 83 ? 4.980 1.942 0.181 1.00 95.75 83 MET A N 1
ATOM 627 C CA . MET A 1 83 ? 4.603 0.542 0.248 1.00 95.75 83 MET A CA 1
ATOM 628 C C . MET A 1 83 ? 5.487 -0.292 -0.673 1.00 95.75 83 MET A C 1
ATOM 630 O O . MET A 1 83 ? 6.001 0.188 -1.684 1.00 95.75 83 MET A O 1
ATOM 634 N N . LYS A 1 84 ? 5.617 -1.574 -0.346 1.00 94.50 84 LYS A N 1
ATOM 635 C CA . LYS A 1 84 ? 6.206 -2.586 -1.220 1.00 94.50 84 LYS A CA 1
ATOM 636 C C . LYS A 1 84 ? 5.244 -3.737 -1.398 1.00 94.50 84 LYS A C 1
ATOM 638 O O . LYS A 1 84 ? 4.541 -4.100 -0.456 1.00 94.50 84 LYS A O 1
ATOM 643 N N . GLN A 1 85 ? 5.232 -4.324 -2.589 1.00 93.00 85 GLN A N 1
ATOM 644 C CA . GLN A 1 85 ? 4.485 -5.553 -2.807 1.00 93.00 85 GLN A CA 1
ATOM 645 C C . GLN A 1 85 ? 5.067 -6.666 -1.926 1.00 93.00 85 GLN A C 1
ATOM 647 O O . GLN A 1 85 ? 6.282 -6.854 -1.857 1.00 93.00 85 GLN A O 1
ATOM 652 N N . VAL A 1 86 ? 4.193 -7.399 -1.245 1.00 94.12 86 VAL A N 1
ATOM 653 C CA . VAL A 1 86 ? 4.547 -8.546 -0.407 1.00 94.12 86 VAL A CA 1
ATOM 654 C C . VAL A 1 86 ? 3.792 -9.782 -0.874 1.00 94.12 86 VAL A C 1
ATOM 656 O O . VAL A 1 86 ? 2.765 -9.698 -1.549 1.00 94.12 86 VAL A O 1
ATOM 659 N N . ARG A 1 87 ? 4.317 -10.959 -0.527 1.00 92.94 87 ARG A N 1
ATOM 660 C CA . ARG A 1 87 ? 3.693 -12.229 -0.897 1.00 92.94 87 ARG A CA 1
ATOM 661 C C . ARG A 1 87 ? 2.305 -12.343 -0.258 1.00 92.94 87 ARG A C 1
ATOM 663 O O . ARG A 1 87 ? 2.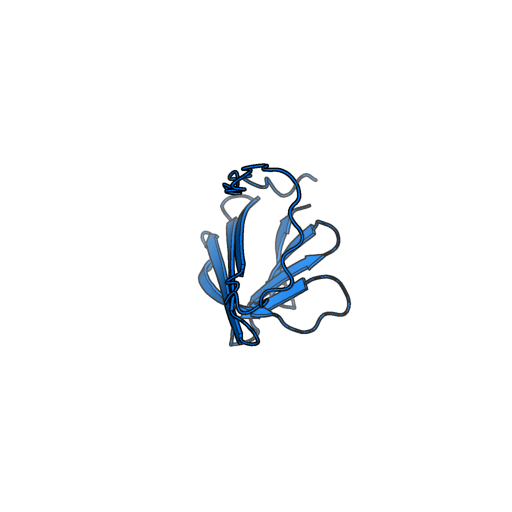152 -12.115 0.939 1.00 92.94 87 ARG A O 1
ATOM 670 N N . ALA A 1 88 ? 1.326 -12.764 -1.051 1.00 90.56 88 ALA A N 1
ATOM 671 C CA . ALA A 1 88 ? -0.021 -13.104 -0.606 1.00 90.56 88 ALA A CA 1
ATOM 672 C C . ALA A 1 88 ? -0.457 -14.434 -1.231 1.00 90.56 88 ALA A C 1
ATOM 674 O O . ALA A 1 88 ? 0.053 -14.823 -2.282 1.00 90.56 88 ALA A O 1
ATOM 675 N N . ALA A 1 89 ? -1.382 -15.139 -0.577 1.00 86.50 89 ALA A N 1
ATOM 676 C CA . ALA A 1 89 ? -1.950 -16.380 -1.109 1.00 86.50 89 ALA A CA 1
ATOM 677 C C . ALA A 1 89 ? -2.891 -16.129 -2.302 1.00 86.50 89 ALA A C 1
ATOM 679 O O . ALA A 1 89 ? -3.031 -16.988 -3.166 1.00 86.50 89 ALA A O 1
ATOM 680 N N . SER A 1 90 ? -3.515 -14.948 -2.353 1.00 88.38 90 SER A N 1
ATOM 681 C CA . SER A 1 90 ? -4.388 -14.498 -3.437 1.00 88.38 90 SER A CA 1
ATOM 682 C C . SER A 1 90 ? -4.385 -12.969 -3.508 1.00 88.38 90 SER A C 1
ATOM 684 O O . SER A 1 90 ? -4.170 -12.295 -2.497 1.00 88.38 90 SER A O 1
ATOM 686 N N . GLY A 1 91 ? -4.644 -12.416 -4.692 1.00 90.56 91 GLY A N 1
ATOM 687 C CA . GLY A 1 91 ? -4.648 -10.973 -4.920 1.00 90.56 91 GLY A CA 1
ATOM 688 C C . GLY A 1 91 ? -3.258 -10.331 -4.836 1.00 90.56 91 GLY A C 1
ATOM 689 O O . GLY A 1 91 ? -2.231 -11.010 -4.864 1.00 90.56 91 GLY A O 1
ATOM 690 N N . VAL A 1 92 ? -3.230 -9.003 -4.735 1.00 92.31 92 VAL A N 1
ATOM 691 C CA . VAL A 1 92 ? -1.997 -8.205 -4.688 1.00 92.31 92 VAL A CA 1
ATOM 692 C C . VAL A 1 92 ? -1.938 -7.427 -3.379 1.00 92.31 92 VAL A C 1
ATOM 694 O O . VAL A 1 92 ? -2.701 -6.484 -3.171 1.00 92.31 92 VAL A O 1
ATOM 697 N N . LYS A 1 93 ? -1.040 -7.843 -2.480 1.00 95.12 93 LYS A N 1
ATOM 698 C CA . LYS A 1 93 ? -0.837 -7.229 -1.161 1.00 95.12 93 LYS A CA 1
ATOM 699 C C . LYS A 1 93 ? 0.392 -6.328 -1.189 1.00 95.12 93 LYS A C 1
ATOM 701 O O . LYS A 1 93 ? 1.448 -6.710 -1.692 1.00 95.12 93 LYS A O 1
ATOM 706 N N . TYR A 1 94 ? 0.259 -5.155 -0.596 1.00 95.69 94 TYR A N 1
ATOM 707 C CA . TYR A 1 94 ? 1.319 -4.184 -0.396 1.00 95.69 94 TYR A CA 1
ATOM 708 C C . TYR A 1 94 ? 1.406 -3.850 1.091 1.00 95.69 94 TYR A C 1
ATOM 710 O O . TYR A 1 94 ? 0.376 -3.718 1.750 1.00 95.69 94 TYR A O 1
ATOM 718 N N . ALA A 1 95 ? 2.617 -3.710 1.619 1.00 96.88 95 ALA A N 1
ATOM 719 C CA . ALA A 1 95 ? 2.849 -3.380 3.019 1.00 96.88 95 ALA A CA 1
ATOM 720 C C . ALA A 1 95 ? 3.838 -2.221 3.162 1.00 96.88 95 ALA A C 1
ATOM 722 O O . ALA A 1 95 ? 4.743 -2.061 2.336 1.00 96.88 95 ALA A O 1
ATOM 723 N N . SER A 1 96 ? 3.675 -1.423 4.217 1.00 96.44 96 SER A N 1
ATOM 724 C CA . SER A 1 96 ? 4.625 -0.368 4.577 1.00 96.44 96 SER A CA 1
ATOM 725 C C . SER A 1 96 ? 5.971 -0.966 4.988 1.00 96.44 96 SER A C 1
ATOM 727 O O . SER A 1 96 ? 6.076 -2.153 5.296 1.00 96.44 96 SER A O 1
ATOM 729 N N . LYS A 1 97 ? 7.033 -0.150 5.014 1.00 91.88 97 LYS A N 1
ATOM 730 C CA . LYS A 1 97 ? 8.391 -0.611 5.373 1.00 91.88 97 LYS A CA 1
ATOM 731 C C . LYS A 1 97 ? 8.462 -1.313 6.740 1.00 91.88 97 LYS A C 1
ATOM 733 O O . LYS A 1 97 ? 9.277 -2.213 6.912 1.00 91.88 97 LYS A O 1
ATOM 738 N N . ASP A 1 98 ? 7.637 -0.890 7.692 1.00 93.00 98 ASP A N 1
ATOM 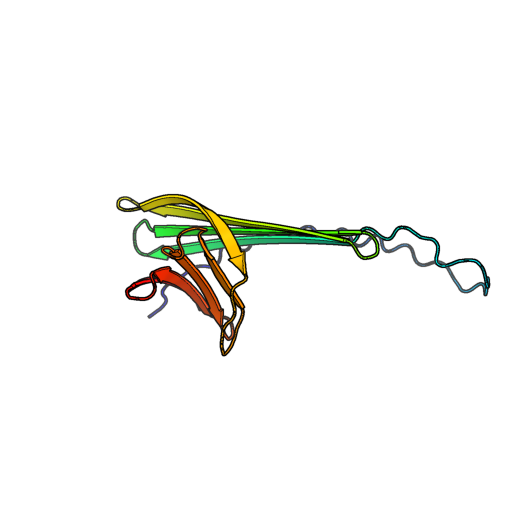739 C CA . ASP A 1 98 ? 7.507 -1.470 9.034 1.00 93.00 98 ASP A CA 1
ATOM 740 C C . ASP A 1 98 ? 6.489 -2.626 9.110 1.00 93.00 98 ASP A C 1
ATOM 742 O O . ASP A 1 98 ? 6.282 -3.189 10.179 1.00 93.00 98 ASP A O 1
ATOM 746 N N . GLY A 1 99 ? 5.835 -2.975 7.997 1.00 92.44 99 GLY A N 1
ATOM 747 C CA . GLY A 1 99 ? 4.803 -4.011 7.921 1.00 92.44 99 GLY A CA 1
ATOM 748 C C . GLY A 1 99 ? 3.480 -3.650 8.601 1.00 92.44 99 GLY A C 1
ATOM 749 O O . GLY A 1 99 ? 2.557 -4.458 8.588 1.00 92.44 99 GLY A O 1
ATOM 750 N N . LYS A 1 100 ? 3.368 -2.453 9.190 1.00 94.88 100 LYS A N 1
ATOM 751 C CA . LYS A 1 100 ? 2.217 -2.061 10.007 1.00 94.88 100 LYS A CA 1
ATOM 752 C C . LYS A 1 100 ? 0.954 -1.863 9.179 1.00 94.88 100 LYS A C 1
ATOM 754 O O . LYS A 1 100 ? -0.115 -2.299 9.594 1.00 94.88 100 LYS A O 1
ATOM 759 N N . TYR A 1 101 ? 1.072 -1.172 8.049 1.00 96.25 101 TYR A N 1
ATOM 760 C CA . TYR A 1 101 ? -0.058 -0.850 7.188 1.00 96.25 101 TYR A CA 1
ATOM 761 C C . TYR A 1 101 ? -0.044 -1.717 5.944 1.00 96.25 101 TYR A C 1
ATOM 763 O O . TYR A 1 101 ? 1.000 -1.930 5.327 1.00 96.25 101 TYR A O 1
ATOM 771 N N . ILE A 1 102 ? -1.228 -2.176 5.566 1.00 96.38 102 ILE A N 1
ATOM 772 C CA . ILE A 1 102 ? -1.460 -3.088 4.461 1.00 96.38 102 ILE A CA 1
ATOM 773 C C . ILE A 1 102 ? -2.493 -2.472 3.534 1.00 96.38 102 ILE A C 1
ATOM 775 O O . ILE A 1 102 ? -3.544 -2.012 3.976 1.00 96.38 102 ILE A O 1
ATOM 779 N N . PHE A 1 103 ? -2.193 -2.514 2.242 1.00 95.31 103 PHE A N 1
ATOM 780 C CA . PHE A 1 103 ? -3.154 -2.311 1.170 1.00 95.31 103 PHE A CA 1
ATOM 781 C C . PHE A 1 103 ? -3.274 -3.613 0.379 1.00 95.31 103 PHE A C 1
ATOM 783 O O . PHE A 1 103 ? -2.258 -4.164 -0.043 1.00 95.31 103 PHE A O 1
ATOM 790 N N . TRP A 1 104 ? -4.481 -4.134 0.189 1.00 95.19 104 TRP A N 1
ATOM 791 C CA . TRP A 1 104 ? -4.694 -5.417 -0.476 1.00 95.19 104 TRP A CA 1
ATOM 792 C C . TRP A 1 104 ? -5.828 -5.327 -1.490 1.00 95.19 104 TRP A C 1
ATOM 794 O O . TRP A 1 104 ? -6.944 -4.951 -1.148 1.00 95.19 104 TRP A O 1
ATOM 804 N N . GLU A 1 105 ? -5.522 -5.687 -2.731 1.00 91.94 105 GLU A N 1
ATOM 805 C CA . GLU A 1 105 ? -6.488 -5.855 -3.814 1.00 91.94 105 GLU A CA 1
ATOM 806 C C . GLU A 1 105 ? -6.790 -7.349 -3.990 1.00 91.94 105 GLU A C 1
ATOM 808 O O . GLU A 1 105 ? -5.882 -8.138 -4.267 1.00 91.94 105 GLU A O 1
ATOM 813 N N . HIS A 1 106 ? -8.048 -7.755 -3.823 1.00 90.31 106 HIS A N 1
ATOM 814 C CA . HIS A 1 106 ? -8.480 -9.148 -3.906 1.00 90.31 106 HIS A CA 1
ATOM 815 C C . HIS A 1 106 ? -9.871 -9.258 -4.542 1.00 90.31 106 HIS A C 1
ATOM 817 O O . HIS A 1 106 ? -10.855 -8.827 -3.959 1.00 90.31 106 HIS A O 1
ATOM 823 N N . GLN A 1 107 ? -9.961 -9.888 -5.720 1.00 86.38 107 GLN A N 1
ATOM 824 C CA . GLN A 1 107 ? -11.232 -10.166 -6.417 1.00 86.38 107 GLN A CA 1
ATOM 825 C C . GLN A 1 107 ? -12.111 -8.928 -6.689 1.00 86.38 107 GLN A C 1
ATOM 827 O O . GLN A 1 107 ? -13.331 -9.015 -6.661 1.00 86.38 107 GLN A O 1
ATOM 832 N N . GLY A 1 108 ? -11.494 -7.782 -6.989 1.00 81.88 108 GLY A N 1
ATOM 833 C CA . GLY A 1 108 ? -12.209 -6.516 -7.198 1.00 81.88 108 GLY A CA 1
ATOM 834 C C . GLY A 1 108 ? -12.407 -5.711 -5.915 1.00 81.88 108 GLY A C 1
ATOM 835 O O . GLY A 1 108 ? -12.578 -4.501 -6.004 1.00 81.88 108 GLY A O 1
ATOM 836 N N . GLU A 1 109 ? -12.252 -6.340 -4.746 1.00 87.06 109 GLU A N 1
ATOM 837 C CA . GLU A 1 109 ? -12.248 -5.646 -3.463 1.00 87.06 109 GLU A CA 1
ATOM 838 C C . GLU A 1 109 ? -10.884 -5.005 -3.177 1.00 87.06 109 GLU A C 1
ATOM 840 O O . GLU A 1 109 ? -9.822 -5.583 -3.437 1.00 87.06 109 GLU A O 1
ATOM 845 N N . PHE A 1 110 ? -10.914 -3.843 -2.538 1.00 90.19 110 PHE A N 1
ATOM 846 C CA . PHE A 1 110 ? -9.757 -3.127 -2.023 1.00 90.19 110 PHE A CA 1
ATOM 847 C C . PHE A 1 110 ? -9.873 -2.970 -0.512 1.00 90.19 110 PHE A C 1
ATOM 849 O O . PHE A 1 110 ? -10.903 -2.543 0.007 1.00 90.19 110 PHE A O 1
ATOM 856 N N . LYS A 1 111 ? -8.796 -3.293 0.204 1.00 92.81 111 LYS A N 1
ATOM 857 C CA . LYS A 1 111 ? -8.724 -3.197 1.667 1.00 92.81 111 LYS A CA 1
ATOM 858 C C . LYS A 1 111 ? -7.524 -2.370 2.079 1.00 92.81 111 LYS A C 1
ATOM 860 O O . LYS A 1 111 ? -6.427 -2.569 1.558 1.00 92.81 111 LYS A O 1
ATOM 865 N N . PHE A 1 112 ? -7.715 -1.487 3.052 1.00 93.69 112 PHE A N 1
ATOM 866 C CA . PHE A 1 112 ? -6.628 -0.796 3.734 1.00 93.69 112 PHE A CA 1
ATOM 867 C C . PHE A 1 112 ? -6.777 -0.918 5.250 1.00 93.69 112 PHE A C 1
ATOM 869 O O . PHE A 1 112 ? -7.865 -0.725 5.797 1.00 93.69 112 PHE A O 1
ATOM 876 N N . GLY A 1 113 ? -5.678 -1.212 5.941 1.00 93.44 113 GLY A N 1
ATOM 877 C CA . GLY A 1 113 ? -5.693 -1.410 7.385 1.00 93.44 113 GLY A CA 1
ATOM 878 C C . GLY A 1 113 ? -4.363 -1.897 7.942 1.00 93.44 113 GLY A C 1
ATOM 879 O O . GLY A 1 113 ? -3.307 -1.645 7.366 1.00 93.44 113 GLY A O 1
ATOM 880 N N . THR A 1 114 ? -4.428 -2.592 9.068 1.00 94.38 114 THR A N 1
ATOM 881 C CA . THR A 1 114 ? -3.340 -3.392 9.643 1.00 94.38 114 THR A CA 1
ATOM 882 C C . THR A 1 114 ? -3.670 -4.877 9.476 1.00 94.38 114 THR A C 1
ATOM 884 O O . THR A 1 114 ? -4.736 -5.221 8.967 1.00 94.38 114 THR A O 1
ATOM 887 N N . GLU A 1 115 ? -2.781 -5.775 9.904 1.00 90.50 115 GLU A N 1
ATOM 888 C CA . GLU A 1 115 ? -3.062 -7.221 9.857 1.00 90.50 115 GLU A CA 1
ATOM 889 C C . GLU A 1 115 ? -4.299 -7.584 10.706 1.00 90.50 115 GLU A C 1
ATOM 891 O O . GLU A 1 115 ? -5.105 -8.417 10.302 1.00 90.50 115 GLU A O 1
ATOM 896 N N . ASP A 1 116 ? -4.498 -6.886 11.831 1.00 91.69 116 ASP A N 1
ATOM 897 C CA . ASP A 1 116 ? -5.569 -7.163 12.798 1.00 91.69 116 ASP A CA 1
ATOM 898 C C . ASP A 1 116 ? -6.822 -6.288 12.624 1.00 91.69 116 ASP A C 1
ATOM 900 O O . ASP A 1 116 ? -7.795 -6.427 13.367 1.00 91.69 116 ASP A O 1
ATOM 904 N N . SER A 1 117 ? -6.811 -5.294 11.732 1.00 90.50 117 SER A N 1
ATOM 905 C CA . SER A 1 117 ? -7.908 -4.322 11.638 1.00 90.50 117 SER A CA 1
ATOM 906 C C . SER A 1 117 ? -8.067 -3.750 10.241 1.00 90.50 117 SER A C 1
ATOM 908 O O . SER A 1 117 ? -7.118 -3.252 9.647 1.00 90.50 117 SER A O 1
ATOM 910 N N . THR A 1 118 ? -9.304 -3.732 9.748 1.00 91.69 118 THR A N 1
ATOM 911 C CA . THR A 1 118 ? -9.658 -3.080 8.481 1.00 91.69 118 THR A CA 1
ATOM 912 C C . THR A 1 118 ? -10.148 -1.662 8.752 1.00 91.69 118 THR A C 1
ATOM 914 O O . THR A 1 118 ? -11.070 -1.466 9.540 1.00 91.69 118 THR A O 1
ATOM 917 N N . TYR A 1 119 ? -9.523 -0.672 8.115 1.00 90.38 119 TYR A N 1
ATOM 918 C CA . TYR A 1 119 ? -9.913 0.739 8.222 1.00 90.38 119 TYR A CA 1
ATOM 919 C C . TYR A 1 119 ? -10.742 1.205 7.026 1.00 90.38 119 TYR A C 1
ATOM 921 O O . TYR A 1 119 ? -11.543 2.123 7.155 1.00 90.38 119 TYR A O 1
ATOM 929 N N . CYS A 1 120 ? -10.546 0.573 5.872 1.00 89.62 120 CYS A N 1
ATOM 930 C CA . CYS A 1 120 ? -11.290 0.824 4.651 1.00 89.62 120 CYS A CA 1
ATOM 931 C C . CYS A 1 120 ? -11.464 -0.486 3.878 1.00 89.62 120 CYS A C 1
ATOM 933 O O . CYS A 1 120 ? -10.505 -1.251 3.742 1.00 89.62 120 CYS A O 1
ATOM 935 N N . LEU A 1 121 ? -12.676 -0.714 3.377 1.00 89.69 121 LEU A N 1
ATOM 936 C CA . LEU A 1 121 ? -13.066 -1.835 2.529 1.00 89.69 121 LEU A CA 1
ATOM 937 C C . LEU A 1 121 ? -13.957 -1.285 1.410 1.00 89.69 121 LEU A C 1
ATOM 939 O O . LEU A 1 121 ? -14.945 -0.627 1.712 1.00 89.69 121 LEU A O 1
ATOM 943 N N . CYS A 1 122 ? -13.600 -1.548 0.156 1.00 84.44 122 CYS A N 1
ATOM 944 C CA . CYS A 1 122 ? -14.337 -1.100 -1.027 1.00 84.44 122 CYS A CA 1
ATOM 945 C C . CYS A 1 122 ? -14.501 -2.264 -1.999 1.00 84.44 122 CYS A C 1
ATOM 947 O O . CYS A 1 122 ? -13.513 -2.947 -2.264 1.00 84.44 122 CYS A O 1
ATOM 949 N N . ASP A 1 123 ? -15.705 -2.466 -2.519 1.00 77.00 123 ASP A N 1
ATOM 950 C CA . ASP A 1 123 ? -16.091 -3.474 -3.513 1.00 77.00 123 ASP A CA 1
ATOM 951 C C . ASP A 1 123 ? -16.544 -2.855 -4.851 1.00 77.00 123 ASP A C 1
ATOM 953 O O . ASP A 1 123 ? -16.885 -1.647 -4.889 1.00 77.00 123 ASP A O 1
#

Radius of gyration: 18.65 Å; chains: 1; bounding box: 42×29×58 Å

pLDDT: mean 77.7, std 19.94, range [34.28, 96.88]